Protein 4Y9I (pdb70)

Organism: Mycolicibacterium smegmatis (strain ATCC 700084 / mc(2)155) (NCBI:txid246196)

Solvent-accessible surface area: 6772 Å² total; per-residue (Å²): 90,152,56,131,18,103,175,79,68,0,6,0,23,1,30,10,68,211,83,42,119,100,86,101,14,85,25,44,48,3,56,55,148,34,82,0,1,0,2,4,20,87,61,8,64,94,130,66,10,101,22,15,127,42,1,93,70,30,52,60,0,24,1,35,14,25,149,96,90,18,75,94,85,70,6,112,66,9,141,56,143,97,15,115,56,10,38,128,25,0,42,137,47,68,86,48,9,36,110,44,29,102,126,41,155,181,108,12,18,0,2,8,2,66

Radius of gyration: 13.38 Å; Cα contacts (8 Å, |Δi|>4): 218; chains: 1; bounding box: 30×36×26 Å

CATH classification: 2.30.110.10

InterPro domains:
  IPR004378 F420H(2)-dependent quinone reductase [PF04075] (11-139)
  IPR004378 F420H(2)-dependent quinone reductase [TIGR00026] (33-139)
  IPR012349 FMN-binding split barrel [G3DSA:2.30.110.10] (1-140)

Foldseek 3Di:
DDDAAEPQKKWKWFAALVPRDIDIDIDGFQDDPHKTKDFQFDPLPRDGDPCPVRCVSPQQMWMDYGNDIRGRWGKDWDDDPVQVVSVVSVCVRPVCVVVSCVSDPDDGIMIMTD

Structure (mmCIF, N/CA/C/O backbone):
data_4Y9I
#
_entry.id   4Y9I
#
_cell.length_a   37.490
_cell.length_b   36.850
_cell.length_c   77.591
_cell.angle_alpha   90.00
_cell.angle_beta   96.59
_cell.angle_gamma   90.00
#
_symmetry.space_group_name_H-M   'I 1 2 1'
#
loop_
_entity.id
_entity.type
_entity.pdbx_description
1 polymer 'Mycobacterium tuberculosis paralogous family 11'
2 non-polymer 'PHOSPHATE ION'
3 water water
#
loop_
_atom_site.group_PDB
_atom_site.id
_atom_site.type_symbol
_atom_site.label_atom_id
_atom_site.label_alt_id
_atom_site.label_comp_id
_atom_site.label_asym_id
_atom_site.label_entity_id
_atom_site.label_seq_id
_atom_site.pdbx_PDB_ins_code
_atom_site.Cartn_x
_atom_site.Cartn_y
_atom_site.Cartn_z
_atom_site.occupancy
_atom_site.B_iso_or_equiv
_atom_site.auth_seq_id
_atom_site.auth_comp_id
_atom_site.auth_asym_id
_atom_site.auth_atom_id
_atom_site.pdbx_PDB_model_num
ATOM 1 N N . GLY A 1 1 ? 12.148 -15.992 77.467 1.00 48.23 27 GLY A N 1
ATOM 2 C CA . GLY A 1 1 ? 13.419 -16.462 76.941 1.00 45.23 27 GLY A CA 1
ATOM 3 C C . GLY A 1 1 ? 14.323 -15.247 76.855 1.00 26.88 27 GLY A C 1
ATOM 4 O O . GLY A 1 1 ? 14.267 -14.503 77.795 1.00 42.48 27 GLY A O 1
ATOM 5 N N . VAL A 1 2 ? 15.186 -15.096 75.851 1.00 23.88 28 VAL A N 1
ATOM 6 C CA . VAL A 1 2 ? 16.093 -13.953 75.910 1.00 21.25 28 VAL A CA 1
ATOM 7 C C . VAL A 1 2 ? 15.574 -12.616 75.450 1.00 15.55 28 VAL A C 1
ATOM 8 O O . VAL A 1 2 ? 15.026 -12.466 74.447 1.00 12.13 28 VAL A O 1
ATOM 12 N N . HIS A 1 3 ? 15.673 -11.707 76.365 1.00 12.39 29 HIS A N 1
ATOM 13 C CA . HIS A 1 3 ? 15.266 -10.362 76.172 1.00 12.09 29 HIS A CA 1
ATOM 14 C C . HIS A 1 3 ? 16.475 -9.549 75.943 1.00 13.04 29 HIS A C 1
ATOM 15 O O . HIS A 1 3 ? 17.450 -9.738 76.559 1.00 14.56 29 HIS A O 1
ATOM 22 N N . VAL A 1 4 ? 16.327 -8.606 75.027 1.00 9.09 30 VAL A N 1
ATOM 23 C CA . VAL A 1 4 ? 17.274 -7.608 74.715 1.00 10.83 30 VAL A CA 1
ATOM 24 C C . VAL A 1 4 ? 16.791 -6.221 75.182 1.00 11.93 30 VAL A C 1
ATOM 25 O O . VAL A 1 4 ? 15.875 -5.691 74.658 1.00 11.70 30 VAL A O 1
ATOM 29 N N . LEU A 1 5 ? 17.451 -5.722 76.222 1.00 10.61 31 LEU A N 1
ATOM 30 C CA . LEU A 1 5 ? 17.053 -4.470 76.875 1.00 8.24 31 LEU A CA 1
ATOM 31 C C . LEU A 1 5 ? 18.130 -3.411 76.738 1.00 9.58 31 LEU A C 1
ATOM 32 O O . LEU A 1 5 ? 19.300 -3.652 76.942 1.00 11.73 31 LEU A O 1
ATOM 37 N N . ASP A 1 6 ? 17.713 -2.182 76.393 1.00 7.92 32 ASP A N 1
ATOM 38 C CA . ASP A 1 6 ? 18.522 -1.017 76.397 1.00 8.36 32 ASP A CA 1
ATOM 39 C C . ASP A 1 6 ? 17.685 0.097 77.000 1.00 5.88 32 ASP A C 1
ATOM 40 O O . ASP A 1 6 ? 16.452 0.081 76.899 1.00 7.29 32 ASP A O 1
ATOM 45 N N . ARG A 1 7 ? 18.419 1.072 77.581 1.00 9.01 33 ARG A N 1
ATOM 46 C CA . ARG A 1 7 ? 17.768 2.348 78.006 1.00 8.45 33 ARG A CA 1
ATOM 47 C C . ARG A 1 7 ? 17.012 2.814 76.795 1.00 8.79 33 ARG A C 1
ATOM 48 O O . ARG A 1 7 ? 17.542 2.725 75.698 1.00 12.44 33 ARG A O 1
ATOM 56 N N . PRO A 1 8 ? 15.791 3.324 76.963 1.00 7.30 34 PRO A N 1
ATOM 57 C CA . PRO A 1 8 ? 15.170 3.783 78.201 1.00 7.80 34 PRO A CA 1
ATOM 58 C C . PRO A 1 8 ? 14.276 2.787 78.934 1.00 7.64 34 PRO A C 1
ATOM 59 O O . PRO A 1 8 ? 13.453 3.215 79.718 1.00 7.04 34 PRO A O 1
ATOM 63 N N . ILE A 1 9 ? 14.405 1.491 78.617 1.00 5.37 35 ILE A N 1
ATOM 64 C CA . ILE A 1 9 ? 13.418 0.520 79.137 1.00 4.72 35 ILE A CA 1
ATOM 65 C C . ILE A 1 9 ? 14.134 -0.493 79.976 1.00 6.21 35 ILE A C 1
ATOM 66 O O . ILE A 1 9 ? 15.271 -0.873 79.675 1.00 7.81 35 ILE A O 1
ATOM 71 N N . VAL A 1 10 ? 13.461 -1.019 80.986 1.00 4.84 36 VAL A N 1
ATOM 72 C CA . VAL A 1 10 ? 13.920 -2.180 81.692 1.00 7.64 36 VAL A CA 1
ATOM 73 C C . VAL A 1 10 ? 12.814 -3.264 81.748 1.00 7.33 36 VAL A C 1
ATOM 74 O O . VAL A 1 10 ? 11.648 -2.990 81.424 1.00 9.48 36 VAL A O 1
ATOM 78 N N . LEU A 1 11 ? 13.231 -4.488 82.066 1.00 5.75 37 LEU A N 1
ATOM 79 C CA . LEU A 1 11 ? 12.284 -5.610 82.147 1.00 4.79 37 LEU A CA 1
ATOM 80 C C . LEU A 1 11 ? 12.097 -6.127 83.557 1.00 5.56 37 LEU A C 1
ATOM 81 O O . LEU A 1 11 ? 13.084 -6.422 84.257 1.00 7.92 37 LEU A O 1
ATOM 86 N N . PHE A 1 12 ? 10.837 -6.211 83.960 1.00 3.09 38 PHE A N 1
ATOM 87 C CA . PHE A 1 12 ? 10.476 -6.799 85.261 1.00 5.64 38 PHE A CA 1
ATOM 88 C C . PHE A 1 12 ? 9.831 -8.107 85.026 1.00 6.03 38 PHE A C 1
ATOM 89 O O . PHE A 1 12 ? 8.862 -8.194 84.253 1.00 6.01 38 PHE A O 1
ATOM 97 N N . THR A 1 13 ? 10.335 -9.161 85.664 1.00 5.67 39 THR A N 1
ATOM 98 C CA . THR A 1 13 ? 9.759 -10.496 85.527 1.00 6.18 39 THR A CA 1
ATOM 99 C C . THR A 1 13 ? 9.002 -10.843 86.782 1.00 6.42 39 THR A C 1
ATOM 100 O O . THR A 1 13 ? 9.584 -10.761 87.829 1.00 8.26 39 THR A O 1
ATOM 104 N N . THR A 1 14 ? 7.742 -11.161 86.604 1.00 6.37 40 THR A N 1
ATOM 105 C CA . THR A 1 14 ? 6.818 -11.491 87.655 1.00 6.97 40 THR A CA 1
ATOM 106 C C . THR A 1 14 ? 6.525 -12.977 87.636 1.00 5.97 40 THR A C 1
ATOM 107 O O . THR A 1 14 ? 6.741 -13.672 86.617 1.00 7.56 40 THR A O 1
ATOM 111 N N . THR A 1 15 ? 6.063 -13.527 88.755 1.00 6.79 41 THR A N 1
ATOM 112 C CA . THR A 1 15 ? 5.738 -14.943 88.887 1.00 7.49 41 THR A CA 1
ATOM 113 C C . THR A 1 15 ? 4.368 -15.102 89.463 1.00 9.44 41 THR A C 1
ATOM 114 O O . THR A 1 15 ? 4.065 -14.549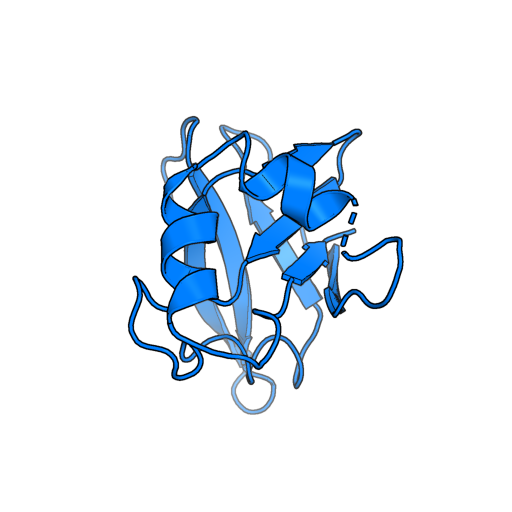 90.498 1.00 6.60 41 THR A O 1
ATOM 118 N N . GLY A 1 16 ? 3.543 -15.904 88.796 1.00 9.09 42 GLY A N 1
ATOM 119 C CA . GLY A 1 16 ? 2.169 -16.079 89.261 1.00 10.07 42 GLY A CA 1
ATOM 120 C C . GLY A 1 16 ? 2.115 -16.743 90.632 1.00 11.63 42 GLY A C 1
ATOM 121 O O . GLY A 1 16 ? 2.778 -17.711 90.906 1.00 11.94 42 GLY A O 1
ATOM 122 N N . ALA A 1 17 ? 1.334 -16.112 91.506 1.00 10.85 43 ALA A N 1
ATOM 123 C CA . ALA A 1 17 ? 1.226 -16.567 92.881 1.00 11.53 43 ALA A CA 1
ATOM 124 C C . ALA A 1 17 ? 0.536 -17.934 92.972 1.00 15.21 43 ALA A C 1
ATOM 125 O O . ALA A 1 17 ? 0.753 -18.665 93.935 1.00 17.06 43 ALA A O 1
ATOM 127 N N . LYS A 1 18 ? -0.319 -18.226 92.008 1.00 10.34 44 LYS A N 1
ATOM 128 C CA . LYS A 1 18 ? -1.081 -19.505 92.012 1.00 12.14 44 LYS A CA 1
ATOM 129 C C . LYS A 1 18 ? -0.441 -20.562 91.107 1.00 15.38 44 LYS A C 1
ATOM 130 O O . LYS A 1 18 ? -0.380 -21.770 91.453 1.00 18.22 44 LYS A O 1
ATOM 136 N N . SER A 1 19 ? 0.011 -20.129 89.943 1.00 11.07 45 SER A N 1
ATOM 137 C CA . SER A 1 19 ? 0.505 -21.025 88.892 1.00 10.98 45 SER A CA 1
ATOM 138 C C . SER A 1 19 ? 1.990 -21.178 88.789 1.00 9.15 45 SER A C 1
ATOM 139 O O . SER A 1 19 ? 2.452 -22.119 88.179 1.00 10.02 45 SER A O 1
ATOM 142 N N . GLY A 1 20 ? 2.733 -20.171 89.229 1.00 9.87 46 GLY A N 1
ATOM 143 C CA . GLY A 1 20 ? 4.150 -20.070 88.997 1.00 10.63 46 GLY A CA 1
ATOM 144 C C . GLY A 1 20 ? 4.537 -19.542 87.599 1.00 8.79 46 GLY A C 1
ATOM 145 O O . GLY A 1 20 ? 5.702 -19.553 87.245 1.00 10.63 46 GLY A O 1
ATOM 146 N N . LYS A 1 21 ? 3.571 -19.125 86.799 0.85 6.12 47 LYS A N 1
ATOM 147 C CA . LYS A 1 21 ? 3.876 -18.702 85.462 1.00 8.39 47 LYS A CA 1
ATOM 148 C C . LYS A 1 21 ? 4.672 -17.398 85.482 1.00 10.42 47 LYS A C 1
ATOM 149 O O . LYS A 1 21 ? 4.291 -16.421 86.142 1.00 9.74 47 LYS A O 1
ATOM 155 N N . LYS A 1 22 ? 5.700 -17.356 84.686 1.00 9.16 48 LYS A N 1
ATOM 156 C CA . LYS A 1 22 ? 6.468 -16.116 84.502 1.00 6.59 48 LYS A CA 1
ATOM 157 C C . LYS A 1 22 ? 5.755 -15.187 83.520 1.00 11.40 48 LYS A C 1
ATOM 158 O O . LYS A 1 22 ? 5.259 -15.644 82.481 1.00 11.34 48 LYS A O 1
ATOM 164 N N . ARG A 1 23 ? 5.672 -13.907 83.876 0.92 7.52 49 ARG A N 1
ATOM 165 C CA . ARG A 1 23 ? 5.205 -12.906 82.934 0.92 6.59 49 ARG A CA 1
ATOM 166 C C . ARG A 1 23 ? 6.251 -11.831 82.854 0.92 11.39 49 ARG A C 1
ATOM 167 O O . ARG A 1 23 ? 6.975 -11.563 83.836 0.92 9.33 49 ARG A O 1
ATOM 175 N N . TYR A 1 24 ? 6.376 -11.215 81.692 1.00 7.12 50 TYR A N 1
ATOM 176 C CA . TYR A 1 24 ? 7.483 -10.312 81.391 1.00 7.02 50 TYR A CA 1
ATOM 177 C C . TYR A 1 24 ? 6.888 -8.927 81.119 1.00 8.31 50 TYR A C 1
ATOM 178 O O . TYR A 1 24 ? 6.069 -8.793 80.212 1.00 8.69 50 TYR A O 1
ATOM 187 N N . VAL A 1 25 ? 7.291 -7.942 81.920 1.00 7.49 51 VAL A N 1
ATOM 188 C CA . VAL A 1 25 ? 6.643 -6.626 81.959 1.00 6.19 51 VAL A CA 1
ATOM 189 C C . VAL A 1 25 ? 7.748 -5.567 81.665 1.00 7.93 51 VAL A C 1
ATOM 190 O O . VAL A 1 25 ? 8.485 -5.160 82.560 1.00 5.77 51 VAL A O 1
ATOM 194 N N . PRO A 1 26 ? 7.870 -5.144 80.429 1.00 6.21 52 PRO A N 1
ATOM 195 C CA . PRO A 1 26 ? 8.799 -4.018 80.113 1.00 6.99 52 PRO A CA 1
ATOM 196 C C . PRO A 1 26 ? 8.153 -2.724 80.561 1.00 5.16 52 PRO A C 1
ATOM 197 O O . PRO A 1 26 ? 6.980 -2.420 80.248 1.00 7.31 52 PRO A O 1
ATOM 201 N N . LEU A 1 27 ? 8.961 -1.901 81.243 1.00 4.09 53 LEU A N 1
ATOM 202 C CA . LEU A 1 27 ? 8.507 -0.619 81.706 1.00 4.99 53 LEU A CA 1
ATOM 203 C C . LEU A 1 27 ? 9.624 0.459 81.473 1.00 6.28 53 LEU A C 1
ATOM 204 O O . LEU A 1 27 ? 10.813 0.100 81.479 1.00 6.75 53 LEU A O 1
ATOM 209 N N . MET A 1 28 ? 9.217 1.748 81.491 1.00 4.28 54 MET A N 1
ATOM 210 C CA . MET A 1 28 ? 10.241 2.783 81.467 1.00 4.74 54 MET A CA 1
ATOM 211 C C . MET A 1 28 ? 11.245 2.599 82.646 1.00 5.49 54 MET A C 1
ATOM 212 O O . MET A 1 28 ? 10.825 2.334 83.810 1.00 6.44 54 MET A O 1
ATOM 217 N N . ARG A 1 29 ? 12.503 2.779 82.327 1.00 5.15 55 ARG A N 1
ATOM 218 C CA . ARG A 1 29 ? 13.586 2.760 83.325 1.00 4.38 55 ARG A CA 1
ATOM 219 C C . ARG A 1 29 ? 13.513 4.013 84.219 1.00 5.42 55 ARG A C 1
ATOM 220 O O . ARG A 1 29 ? 13.634 5.167 83.739 1.00 7.90 55 ARG A O 1
ATOM 228 N N . VAL A 1 30 ? 13.322 3.742 85.498 1.00 6.67 56 VAL A N 1
ATOM 229 C CA . VAL A 1 30 ? 13.325 4.772 86.558 1.00 6.45 56 VAL A CA 1
ATOM 230 C C . VAL A 1 30 ? 14.219 4.184 87.645 1.00 8.29 56 VAL A C 1
ATOM 231 O O . VAL A 1 30 ? 13.849 3.228 88.326 1.00 6.52 56 VAL A O 1
ATOM 235 N N . GLU A 1 31 ? 15.447 4.695 87.762 1.00 8.68 57 GLU A N 1
ATOM 236 C CA . GLU A 1 31 ? 16.507 4.050 88.544 1.00 6.89 57 GLU A CA 1
ATOM 237 C C . GLU A 1 31 ? 17.170 5.043 89.432 1.00 9.76 57 GLU A C 1
ATOM 238 O O . GLU A 1 31 ? 17.346 6.185 89.051 1.00 9.12 57 GLU A O 1
ATOM 244 N N . GLU A 1 32 ? 17.586 4.595 90.626 1.00 7.15 58 GLU A N 1
ATOM 245 C CA . GLU A 1 32 ? 18.397 5.390 91.533 1.00 8.29 58 GLU A CA 1
ATOM 246 C C . GLU A 1 32 ? 19.140 4.502 92.485 1.00 6.34 58 GLU A C 1
ATOM 247 O O . GLU A 1 32 ? 18.558 3.711 93.213 1.00 6.87 58 GLU A O 1
ATOM 253 N N . ASN A 1 33 ? 20.450 4.632 92.446 1.00 7.78 59 ASN A N 1
ATOM 254 C CA . ASN A 1 33 ? 21.327 3.904 93.409 1.00 5.25 59 ASN A CA 1
ATOM 255 C C . ASN A 1 33 ? 20.998 2.408 93.511 1.00 7.66 59 ASN A C 1
ATOM 256 O O . ASN A 1 33 ? 21.088 1.761 94.599 1.00 9.81 59 ASN A O 1
ATOM 261 N N . GLY A 1 34 ? 20.734 1.821 92.327 1.00 9.15 60 GLY A N 1
ATOM 262 C CA . GLY A 1 34 ? 20.519 0.400 92.187 1.00 10.55 60 GLY A CA 1
ATOM 263 C C . GLY A 1 34 ? 19.138 -0.125 92.456 1.00 13.33 60 GLY A C 1
ATOM 264 O O . GLY A 1 34 ? 18.944 -1.360 92.423 1.00 13.03 60 GLY A O 1
ATOM 265 N N . LYS A 1 35 ? 18.215 0.782 92.789 1.00 6.99 61 LYS A N 1
ATOM 266 C CA . LYS A 1 35 ? 16.794 0.467 92.928 1.00 6.12 61 LYS A CA 1
ATOM 267 C C . LYS A 1 35 ? 16.027 0.993 91.749 1.00 4.99 61 LYS A C 1
ATOM 268 O O . LYS A 1 35 ? 16.417 1.982 91.089 1.00 6.81 61 LYS A O 1
A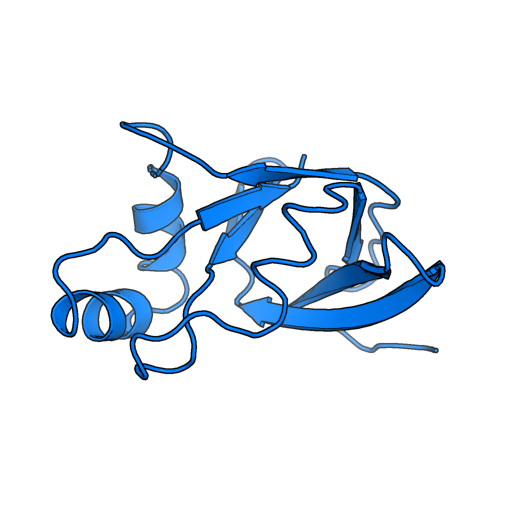TOM 274 N N . TYR A 1 36 ? 14.916 0.336 91.465 1.00 5.98 62 TYR A N 1
ATOM 275 C CA . TYR A 1 36 ? 14.096 0.621 90.289 1.00 6.60 62 TYR A CA 1
ATOM 276 C C . TYR A 1 36 ? 12.673 0.890 90.682 1.00 7.70 62 TYR A C 1
ATOM 277 O O . TYR A 1 36 ? 12.168 0.306 91.704 1.00 8.01 62 TYR A O 1
ATOM 286 N N . ALA A 1 37 ? 11.954 1.703 89.902 1.00 6.57 63 ALA A N 1
ATOM 287 C CA . ALA A 1 37 ? 10.522 1.849 90.090 1.00 5.64 63 ALA A CA 1
ATOM 288 C C . ALA A 1 37 ? 9.673 1.230 88.971 1.00 6.35 63 ALA A C 1
ATOM 289 O O . ALA A 1 37 ? 10.034 1.324 87.782 1.00 7.65 63 ALA A O 1
ATOM 291 N N . MET A 1 38 ? 8.550 0.615 89.342 1.00 6.89 64 MET A N 1
ATOM 292 C CA . MET A 1 38 ? 7.524 0.136 88.388 1.00 5.35 64 MET A CA 1
ATOM 293 C C . MET A 1 38 ? 6.362 1.121 88.537 1.00 6.58 64 MET A C 1
ATOM 294 O O . MET A 1 38 ? 5.650 1.138 89.594 1.00 6.34 64 MET A O 1
ATOM 299 N N . VAL A 1 39 ? 6.113 1.921 87.543 1.00 5.24 65 VAL A N 1
ATOM 300 C CA . VAL A 1 39 ? 4.964 2.874 87.565 1.00 5.79 65 VAL A CA 1
ATOM 301 C C . VAL A 1 39 ? 3.759 2.141 86.999 1.00 6.86 65 VAL A C 1
ATOM 302 O O . VAL A 1 39 ? 3.741 1.718 85.855 1.00 8.97 65 VAL A O 1
ATOM 306 N N . ALA A 1 40 ? 2.748 1.918 87.873 1.00 7.01 66 ALA A N 1
ATOM 307 C CA . ALA A 1 40 ? 1.552 1.144 87.520 1.00 7.19 66 ALA A CA 1
ATOM 308 C C . ALA A 1 40 ? 0.474 1.986 86.805 1.00 9.58 66 ALA A C 1
ATOM 309 O O . ALA A 1 40 ? -0.637 2.099 87.274 1.00 9.99 66 ALA A O 1
ATOM 311 N N . SER A 1 41 ? 0.886 2.623 85.702 1.00 10.60 67 SER A N 1
ATOM 312 C CA . SER A 1 41 ? -0.040 3.274 84.817 1.00 10.23 67 SER A CA 1
ATOM 313 C C . SER A 1 41 ? -0.427 2.293 83.792 1.00 11.83 67 SER A C 1
ATOM 314 O O . SER A 1 41 ? 0.038 1.167 83.800 1.00 12.92 67 SER A O 1
ATOM 317 N N . LYS A 1 42 ? -1.312 2.708 82.918 1.00 11.31 68 LYS A N 1
ATOM 318 C CA . LYS A 1 42 ? -1.793 1.893 81.848 1.00 10.46 68 LYS A CA 1
ATOM 319 C C . LYS A 1 42 ? -2.014 2.808 80.638 1.00 13.02 68 LYS A C 1
ATOM 320 O O . LYS A 1 42 ? -3.127 2.864 80.058 1.00 18.80 68 LYS A O 1
ATOM 326 N N . GLY A 1 43 ? -0.999 3.559 80.291 1.00 13.68 69 GLY A N 1
ATOM 327 C CA . GLY A 1 43 ? -0.978 4.317 79.043 1.00 19.39 69 GLY A CA 1
ATOM 328 C C . GLY A 1 43 ? -1.938 5.442 78.985 1.00 17.54 69 GLY A C 1
ATOM 329 O O . GLY A 1 43 ? -2.261 5.916 77.873 1.00 17.22 69 GLY A O 1
ATOM 330 N N . GLY A 1 44 ? -2.360 5.933 80.143 1.00 16.92 70 GLY A N 1
ATOM 331 C CA . GLY A 1 44 ? -3.287 7.064 80.233 1.00 18.20 70 GLY A CA 1
ATOM 332 C C . GLY A 1 44 ? -4.746 6.615 80.474 1.00 28.19 70 GLY A C 1
ATOM 333 O O . GLY A 1 44 ? -5.603 7.441 80.803 1.00 28.80 70 GLY A O 1
ATOM 334 N N . ASP A 1 45 ? -5.002 5.315 80.349 1.00 17.79 71 ASP A N 1
ATOM 335 C CA . ASP A 1 45 ? -6.302 4.699 80.764 1.00 19.43 71 ASP A CA 1
ATOM 336 C C . ASP A 1 45 ? -6.200 4.562 82.295 1.00 18.92 71 ASP A C 1
ATOM 337 O O . ASP A 1 45 ? -5.216 4.053 82.791 1.00 17.68 71 ASP A O 1
ATOM 342 N N . PRO A 1 46 ? -7.162 5.113 83.067 1.00 19.50 72 PRO A N 1
ATOM 343 C CA . PRO A 1 46 ? -6.928 5.156 84.531 1.00 16.12 72 PRO A CA 1
ATOM 344 C C . PRO A 1 46 ? -7.069 3.849 85.298 1.00 22.30 72 PRO A C 1
ATOM 345 O O . PRO A 1 46 ? -6.747 3.809 86.491 1.00 30.90 72 PRO A O 1
ATOM 349 N N . LYS A 1 47 ? -7.427 2.778 84.623 1.00 19.16 73 LYS A N 1
ATOM 350 C CA . LYS A 1 47 ? -7.540 1.534 85.284 1.00 19.10 73 LYS A CA 1
ATOM 351 C C . LYS A 1 47 ? -6.140 0.894 85.436 1.00 20.27 73 LYS A C 1
ATOM 352 O O . LYS A 1 47 ? -5.209 1.174 84.655 1.00 19.90 73 LYS A O 1
ATOM 358 N N . HIS A 1 48 ? -6.029 -0.017 86.389 1.00 16.51 74 HIS A N 1
ATOM 359 C CA . HIS A 1 48 ? -4.753 -0.715 86.643 1.00 13.89 74 HIS A CA 1
ATOM 360 C C . HIS A 1 48 ? -4.276 -1.573 85.488 1.00 14.64 74 HIS A C 1
ATOM 361 O O . HIS A 1 48 ? -5.035 -2.293 84.821 1.00 17.13 74 HIS A O 1
ATOM 368 N N . PRO A 1 49 ? -2.957 -1.565 85.223 1.00 13.07 75 PRO A N 1
ATOM 369 C CA . PRO A 1 49 ? -2.374 -2.558 84.372 1.00 9.81 75 PRO A CA 1
ATOM 370 C C . PRO A 1 49 ? -2.519 -3.944 84.998 1.00 11.30 75 PRO A C 1
ATOM 371 O O . PRO A 1 49 ? -2.660 -4.074 86.202 1.00 12.69 75 PRO A O 1
ATOM 375 N N . SER A 1 50 ? -2.470 -4.965 84.167 1.00 14.20 76 SER A N 1
ATOM 376 C CA . SER A 1 50 ? -2.878 -6.293 84.652 1.00 13.91 76 SER A CA 1
ATOM 377 C C . SER A 1 50 ? -1.823 -6.849 85.645 1.00 17.91 76 SER A C 1
ATOM 378 O O . SER A 1 50 ? -2.110 -7.591 86.580 1.00 21.21 76 SER A O 1
ATOM 381 N N . TRP A 1 51 ? -0.605 -6.383 85.553 1.00 11.59 77 TRP A N 1
ATOM 382 C CA . TRP A 1 51 ? 0.420 -6.806 86.462 1.00 10.55 77 TRP A CA 1
ATOM 383 C C . TRP A 1 51 ? 0.339 -6.224 87.874 1.00 11.58 77 TRP A C 1
ATOM 384 O O . TRP A 1 51 ? 1.041 -6.699 88.756 1.00 12.92 77 TRP A O 1
ATOM 395 N N . TYR A 1 52 ? -0.448 -5.189 88.081 1.00 11.34 78 TYR A N 1
ATOM 396 C CA . TYR A 1 52 ? -0.507 -4.527 89.377 1.00 9.12 78 TYR A CA 1
ATOM 397 C C . TYR A 1 52 ? -0.914 -5.538 90.466 1.00 9.57 78 TYR A C 1
ATOM 398 O O . TYR A 1 52 ? -0.244 -5.637 91.489 1.00 9.85 78 TYR A O 1
ATOM 407 N N . PHE A 1 53 ? -2.013 -6.243 90.247 1.00 12.04 79 PHE A N 1
ATOM 408 C CA . PHE A 1 53 ? -2.434 -7.220 91.246 1.00 10.40 79 PHE A CA 1
ATOM 409 C C . PHE A 1 53 ? -1.449 -8.393 91.395 1.00 10.62 79 PHE A C 1
ATOM 410 O O . PHE A 1 53 ? -1.257 -8.872 92.514 1.00 11.88 79 PHE A O 1
ATOM 418 N N A ASN A 1 54 ? -0.750 -8.720 90.335 0.56 12.48 80 ASN A N 1
ATOM 419 N N B ASN A 1 54 ? -0.760 -8.844 90.344 0.44 12.79 80 ASN A N 1
ATOM 420 C CA A ASN A 1 54 ? 0.221 -9.778 90.406 0.56 13.47 80 ASN A CA 1
ATOM 421 C CA B ASN A 1 54 ? 0.194 -10.006 90.494 0.44 13.63 80 ASN A CA 1
ATOM 422 C C A ASN A 1 54 ? 1.440 -9.464 91.317 0.56 12.47 80 ASN A C 1
ATOM 423 C C B ASN A 1 54 ? 1.395 -9.607 91.351 0.44 12.61 80 ASN A C 1
ATOM 424 O O A ASN A 1 54 ? 1.852 -10.313 92.063 0.56 10.73 80 ASN A O 1
ATOM 425 O O B ASN A 1 54 ? 1.909 -10.389 92.160 0.44 10.62 80 ASN A O 1
ATOM 434 N N A VAL A 1 55 ? 1.978 -8.260 91.228 0.56 8.19 81 VAL A N 1
ATOM 435 N N B VAL A 1 55 ? 1.821 -8.367 91.188 0.44 8.40 81 VAL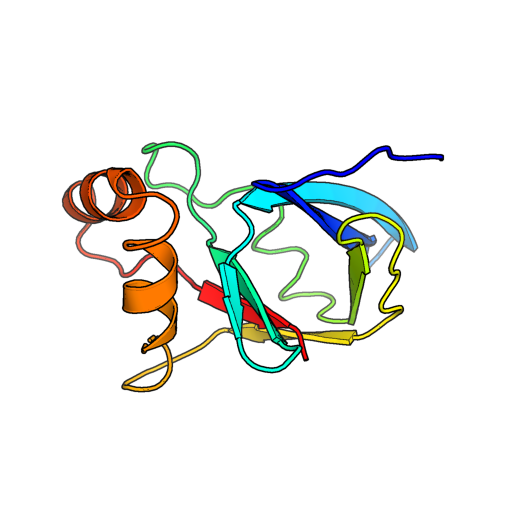 A N 1
ATOM 436 C CA A VAL A 1 55 ? 3.116 -7.924 92.062 0.56 7.22 81 VAL A CA 1
ATOM 437 C CA B VAL A 1 55 ? 2.963 -7.879 91.908 0.44 7.32 81 VAL A CA 1
ATOM 438 C C A VAL A 1 55 ? 2.671 -7.723 93.507 0.56 7.87 81 VAL A C 1
ATOM 439 C C B VAL A 1 55 ? 2.643 -7.726 93.416 0.44 7.97 81 VAL A C 1
ATOM 440 O O A VAL A 1 55 ? 3.501 -7.796 94.394 0.56 10.05 81 VAL A O 1
ATOM 441 O O B VAL A 1 55 ? 3.515 -7.857 94.253 0.44 9.97 81 VAL A O 1
ATOM 448 N N . LYS A 1 56 ? 1.395 -7.453 93.746 1.00 8.23 82 LYS A N 1
ATOM 449 C CA . LYS A 1 56 ? 0.962 -7.397 95.131 1.00 8.28 82 LYS A CA 1
ATOM 450 C C . LYS A 1 56 ? 0.742 -8.813 95.700 1.00 7.21 82 LYS A C 1
ATOM 451 O O . LYS A 1 56 ? 1.173 -9.118 96.813 1.00 8.91 82 LYS A O 1
ATOM 457 N N . ALA A 1 57 ? 0.210 -9.700 94.867 1.00 5.53 83 ALA A N 1
ATOM 458 C CA . ALA A 1 57 ? 0.039 -11.123 95.307 1.00 9.32 83 ALA A CA 1
ATOM 459 C C . ALA A 1 57 ? 1.348 -11.828 95.492 1.00 9.84 83 ALA A C 1
ATOM 460 O O . ALA A 1 57 ? 1.506 -12.668 96.391 1.00 10.21 83 ALA A O 1
ATOM 462 N N . ASN A 1 58 ? 2.327 -11.491 94.637 1.00 6.92 84 ASN A N 1
ATOM 463 C CA . ASN A 1 58 ? 3.658 -12.049 94.742 1.00 5.81 84 ASN A CA 1
ATOM 464 C C . ASN A 1 58 ? 4.733 -10.994 94.508 1.00 8.21 84 ASN A C 1
ATOM 465 O O . ASN A 1 58 ? 5.066 -10.669 93.372 1.00 8.82 84 ASN A O 1
ATOM 470 N N . PRO A 1 59 ? 5.227 -10.363 95.577 1.00 7.04 85 PRO A N 1
ATOM 471 C CA . PRO A 1 59 ? 6.179 -9.270 95.377 1.00 7.55 85 PRO A CA 1
ATOM 472 C C . PRO A 1 59 ? 7.577 -9.643 94.839 1.00 6.14 85 PRO A C 1
ATOM 473 O O . PRO A 1 59 ? 8.398 -8.739 94.622 1.00 6.95 85 PRO A O 1
ATOM 477 N N . THR A 1 60 ? 7.890 -10.925 94.647 1.00 5.97 86 THR A N 1
ATOM 478 C CA . THR A 1 60 ? 9.225 -11.332 94.221 1.00 6.98 86 THR A CA 1
ATOM 479 C C . THR A 1 60 ? 9.291 -11.070 92.690 1.00 6.38 86 THR A C 1
ATOM 480 O O . THR A 1 60 ? 8.582 -11.690 91.920 1.00 7.50 86 THR A O 1
ATOM 484 N N . VAL A 1 61 ? 10.162 -10.161 92.293 1.00 5.37 87 VAL A N 1
ATOM 485 C CA . VAL A 1 61 ? 10.264 -9.591 90.924 1.00 6.11 87 VAL A CA 1
ATOM 486 C C . VAL A 1 61 ? 11.709 -9.450 90.559 1.00 5.58 87 VAL A C 1
ATOM 487 O O . VAL A 1 61 ? 12.526 -8.945 91.351 1.00 7.60 87 VAL A O 1
ATOM 491 N N . SER A 1 62 ? 12.078 -9.950 89.379 1.00 6.18 88 SER A N 1
ATOM 492 C CA . SER A 1 62 ? 13.427 -9.802 88.852 1.00 6.49 88 SER A CA 1
ATOM 493 C C . SER A 1 62 ? 13.496 -8.580 87.895 1.00 5.97 88 SER A C 1
ATOM 494 O O . SER A 1 62 ? 12.506 -8.197 87.285 1.00 7.96 88 SER A O 1
ATOM 497 N N . VAL A 1 63 ? 14.679 -7.993 87.857 1.00 7.35 89 VAL A N 1
ATOM 498 C CA . VAL A 1 63 ? 14.931 -6.863 86.964 1.00 7.67 89 VAL A CA 1
ATOM 499 C C . VAL A 1 63 ? 16.049 -7.187 85.974 1.00 9.49 89 VAL A C 1
ATOM 500 O O . VAL A 1 63 ? 17.069 -7.764 86.338 1.00 11.01 89 VAL A O 1
ATOM 504 N N . GLN A 1 64 ? 15.853 -6.743 84.736 1.00 8.69 90 GLN A N 1
ATOM 505 C CA . GLN A 1 64 ? 16.912 -6.793 83.709 1.00 9.64 90 GLN A CA 1
ATOM 506 C C . GLN A 1 64 ? 17.034 -5.375 83.145 1.00 7.35 90 GLN A C 1
ATOM 507 O O . GLN A 1 64 ? 16.083 -4.796 82.628 1.00 7.23 90 GLN A O 1
ATOM 513 N N . ASP A 1 65 ? 18.256 -4.848 83.268 1.00 7.55 91 ASP A N 1
ATOM 514 C CA . ASP A 1 65 ? 18.599 -3.528 82.785 1.00 7.27 91 ASP A CA 1
ATOM 515 C C . ASP A 1 65 ? 19.872 -3.678 81.974 1.00 8.59 91 ASP A C 1
ATOM 516 O O . ASP A 1 65 ? 20.919 -3.963 82.520 1.00 9.84 91 ASP A O 1
ATOM 521 N N . GLY A 1 66 ? 19.777 -3.494 80.668 1.00 10.74 92 GLY A N 1
ATOM 522 C CA . GLY A 1 66 ? 20.908 -3.865 79.816 1.00 9.25 92 GLY A CA 1
ATOM 523 C C . GLY A 1 66 ? 21.311 -5.350 79.927 1.00 9.76 92 GLY A C 1
ATOM 524 O O . GLY A 1 66 ? 20.471 -6.239 79.795 1.00 14.10 92 GLY A O 1
ATOM 525 N N A ASP A 1 67 ? 22.568 -5.566 80.246 0.45 17.94 93 ASP A N 1
ATOM 526 N N B ASP A 1 67 ? 22.566 -5.549 80.252 0.55 17.92 93 ASP A N 1
ATOM 527 C CA A ASP A 1 67 ? 22.996 -6.935 80.385 0.45 22.32 93 ASP A CA 1
ATOM 528 C CA B ASP A 1 67 ? 23.056 -6.895 80.415 0.55 22.40 93 ASP A CA 1
ATOM 529 C C A ASP A 1 67 ? 23.049 -7.405 81.852 0.45 22.63 93 ASP A C 1
ATOM 530 C C B ASP A 1 67 ? 23.012 -7.408 81.850 0.55 22.67 93 ASP A C 1
ATOM 531 O O A ASP A 1 67 ? 23.264 -8.560 82.120 0.45 25.53 93 ASP A O 1
ATOM 532 O O B ASP A 1 67 ? 23.271 -8.557 82.110 0.55 25.57 93 ASP A O 1
ATOM 541 N N . LYS A 1 68 ? 22.620 -6.544 82.740 1.00 16.09 94 LYS A N 1
ATOM 542 C CA . LYS A 1 68 ? 22.556 -6.819 84.158 1.00 17.16 94 LYS A CA 1
ATOM 543 C C . LYS A 1 68 ? 21.203 -7.418 84.556 1.00 15.21 94 LYS A C 1
ATOM 544 O O . LYS A 1 68 ? 20.158 -6.885 84.180 1.00 12.30 94 LYS A O 1
ATOM 550 N N . VAL A 1 69 ? 21.268 -8.490 85.343 1.00 13.96 95 VAL A N 1
ATOM 551 C CA . VAL A 1 69 ? 20.091 -9.156 85.882 1.00 10.74 95 VAL A CA 1
ATOM 552 C C . VAL A 1 69 ? 20.158 -9.115 87.394 1.00 11.77 95 VAL A C 1
ATOM 553 O O . VAL A 1 69 ? 21.193 -9.474 88.011 1.00 16.03 95 VAL A O 1
ATOM 557 N N A LEU A 1 70 ? 19.101 -8.561 88.004 0.50 9.98 96 LEU A N 1
ATOM 558 N N B LEU A 1 70 ? 19.095 -8.588 88.006 0.50 9.99 96 LEU A N 1
ATOM 559 C CA A LEU A 1 70 ? 18.923 -8.550 89.453 0.50 10.95 96 LEU A CA 1
ATOM 560 C CA B LEU A 1 70 ? 18.943 -8.607 89.448 0.50 10.93 96 LEU A CA 1
ATOM 561 C C A LEU A 1 70 ? 17.781 -9.548 89.801 0.50 9.23 96 LEU A C 1
ATOM 562 C C B LEU A 1 70 ? 17.790 -9.559 89.798 0.50 9.23 96 LEU A C 1
ATOM 563 O O A LEU A 1 70 ? 16.601 -9.172 89.748 0.50 9.37 96 LEU A O 1
ATOM 564 O O B LEU A 1 70 ? 16.614 -9.165 89.751 0.50 9.37 96 LEU A O 1
ATOM 573 N N . PRO A 1 71 ? 18.128 -10.815 90.122 1.00 9.67 97 PRO A N 1
ATOM 574 C CA . PRO A 1 71 ? 17.081 -11.792 90.342 1.00 7.75 97 PRO A CA 1
ATOM 575 C C . PRO A 1 71 ? 16.330 -11.644 91.675 1.00 8.90 97 PRO A C 1
ATOM 576 O O . PRO A 1 71 ? 16.951 -11.407 92.729 1.00 7.92 97 PRO A O 1
ATOM 580 N N . ASP A 1 72 ? 15.013 -11.894 91.621 1.00 7.72 98 ASP A N 1
ATOM 581 C CA . ASP A 1 72 ? 14.210 -12.188 92.793 1.00 7.54 98 ASP A CA 1
ATOM 582 C C . ASP A 1 72 ? 14.364 -11.123 93.879 1.00 10.19 98 ASP A C 1
ATOM 583 O O . ASP A 1 72 ? 14.555 -11.413 95.062 1.00 8.56 98 ASP A O 1
ATOM 588 N N .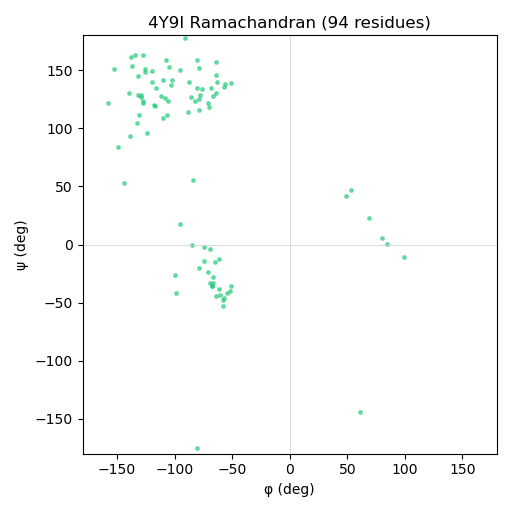 ARG A 1 73 ? 14.271 -9.882 93.446 0.92 4.84 99 ARG A N 1
ATOM 589 C CA . ARG A 1 73 ? 14.154 -8.740 94.324 0.92 5.89 99 ARG A CA 1
ATOM 590 C C . ARG A 1 73 ? 12.707 -8.622 94.770 0.92 7.25 99 ARG A C 1
ATOM 591 O O . ARG A 1 73 ? 11.957 -9.469 94.516 0.92 6.27 99 ARG A O 1
ATOM 599 N N . THR A 1 74 ? 12.396 -7.570 95.503 1.00 7.99 100 THR A N 1
ATOM 600 C CA . THR A 1 74 ? 11.091 -7.435 96.112 1.00 6.71 100 THR A CA 1
ATOM 601 C C . THR A 1 74 ? 10.463 -6.087 95.751 1.00 6.78 100 THR A C 1
ATOM 602 O O . THR A 1 74 ? 11.090 -5.040 95.871 1.00 8.58 100 THR A O 1
ATOM 606 N N . ALA A 1 75 ? 9.263 -6.162 95.166 1.00 5.40 101 ALA A N 1
ATOM 607 C CA . ALA A 1 75 ? 8.458 -5.007 94.807 1.00 5.36 101 ALA A CA 1
ATOM 608 C C . ALA A 1 75 ? 7.621 -4.556 95.998 1.00 6.08 101 ALA A C 1
ATOM 609 O O . ALA A 1 75 ? 6.872 -5.375 96.578 1.00 8.62 101 ALA A O 1
ATOM 611 N N . ARG A 1 76 ? 7.703 -3.280 96.358 1.00 5.53 102 ARG A N 1
ATOM 612 C CA . ARG A 1 76 ? 6.952 -2.712 97.490 1.00 5.45 102 ARG A CA 1
ATOM 613 C C . ARG A 1 76 ? 6.220 -1.454 96.998 1.00 7.12 102 ARG A C 1
ATOM 614 O O . ARG A 1 76 ? 6.847 -0.510 96.489 1.00 7.23 102 ARG A O 1
ATOM 622 N N . GLU A 1 77 ? 4.931 -1.391 97.220 1.00 8.01 103 GLU A N 1
ATOM 623 C CA . GLU A 1 77 ? 4.148 -0.238 96.848 1.00 7.93 103 GLU A CA 1
ATOM 624 C C . GLU A 1 77 ? 4.481 0.935 97.769 1.00 7.42 103 GLU A C 1
ATOM 625 O O . GLU A 1 77 ? 4.403 0.811 99.005 1.00 10.16 103 GLU A O 1
ATOM 631 N N . LEU A 1 78 ? 4.931 2.027 97.163 1.00 8.38 104 LEU A N 1
ATOM 632 C CA . LEU A 1 78 ? 5.381 3.226 97.865 1.00 6.70 104 LEU A CA 1
ATOM 633 C C . LEU A 1 78 ? 4.216 4.072 98.326 1.00 7.65 104 LEU A C 1
ATOM 634 O O . LEU A 1 78 ? 3.119 4.064 97.740 1.00 8.57 104 LEU A O 1
ATOM 639 N N . GLU A 1 79 ? 4.502 4.785 99.411 1.00 9.81 105 GLU A N 1
ATOM 640 C CA . GLU A 1 79 ? 3.555 5.704 100.037 1.00 8.72 105 GLU A CA 1
ATOM 641 C C . GLU A 1 79 ? 4.242 6.989 100.364 1.00 8.31 105 GLU A C 1
ATOM 642 O O . GLU A 1 79 ? 5.478 7.057 100.483 1.00 9.80 105 GLU A O 1
ATOM 648 N N . GLY A 1 80 ? 3.427 8.028 100.601 1.00 12.44 106 GLY A N 1
ATOM 649 C CA . GLY A 1 80 ? 3.928 9.190 101.190 1.00 9.77 106 GLY A CA 1
ATOM 650 C C . GLY A 1 80 ? 4.993 9.931 100.454 1.00 9.80 106 GLY A C 1
ATOM 651 O O . GLY A 1 80 ? 4.958 10.006 99.201 1.00 10.25 106 GLY A O 1
ATOM 652 N N . GLU A 1 81 ? 5.925 10.496 101.233 1.00 11.73 107 GLU A N 1
ATOM 653 C CA . GLU A 1 81 ? 7.052 11.232 100.648 1.00 10.07 107 GLU A CA 1
ATOM 654 C C . GLU A 1 81 ? 7.969 10.327 99.760 1.00 8.79 107 GLU A C 1
ATOM 655 O O . GLU A 1 81 ? 8.578 10.804 98.798 1.00 10.43 107 GLU A O 1
ATOM 661 N N A GLU A 1 82 ? 8.145 9.092 100.138 0.52 10.29 108 GLU A N 1
ATOM 662 N N B GLU A 1 82 ? 8.150 9.091 100.138 0.48 10.29 108 GLU A N 1
ATOM 663 C CA A GLU A 1 82 ? 8.963 8.234 99.306 0.52 8.74 108 GLU A CA 1
ATOM 664 C CA B GLU A 1 82 ? 8.960 8.206 99.319 0.48 8.74 108 GLU A CA 1
ATOM 665 C C A GLU A 1 82 ? 8.335 7.993 97.911 0.52 8.12 108 GLU A C 1
ATOM 666 C C B GLU A 1 82 ? 8.335 7.998 97.914 0.48 8.12 108 GLU A C 1
ATOM 667 O O A GLU A 1 82 ? 9.002 7.984 96.920 0.52 8.50 108 GLU A O 1
ATOM 668 O O B GLU A 1 82 ? 9.004 7.984 96.923 0.48 8.50 108 GLU A O 1
ATOM 679 N N . ARG A 1 83 ? 7.044 7.837 97.882 1.00 7.67 109 ARG A N 1
ATOM 680 C CA . ARG A 1 83 ? 6.369 7.773 96.582 1.00 6.39 109 ARG A CA 1
ATOM 681 C C . ARG A 1 83 ? 6.587 9.037 95.798 1.00 8.79 109 ARG A C 1
ATOM 682 O O . ARG A 1 83 ? 6.829 9.034 94.589 1.00 9.46 109 ARG A O 1
ATOM 690 N N B GLU A 1 84 ? 6.429 10.172 96.495 0.46 7.92 110 GLU A N 1
ATOM 691 N N C GLU A 1 84 ? 6.450 10.160 96.471 0.54 7.92 110 GLU A N 1
ATOM 692 C CA B GLU A 1 84 ? 6.630 11.471 95.859 0.46 7.56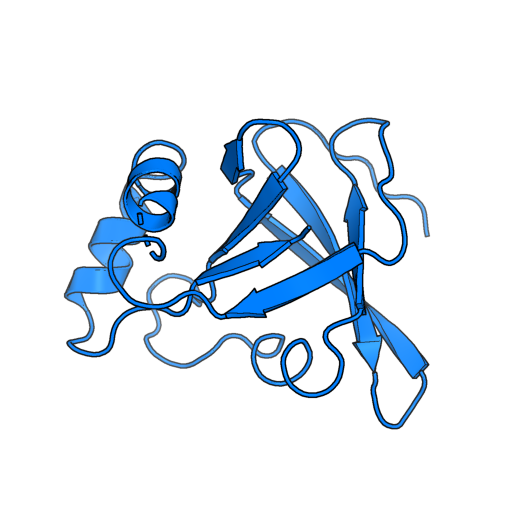 110 GLU A CA 1
ATOM 693 C CA C GLU A 1 84 ? 6.649 11.419 95.800 0.54 7.44 110 GLU A CA 1
ATOM 694 C C B GLU A 1 84 ? 7.977 11.492 95.161 0.46 9.99 110 GLU A C 1
ATOM 695 C C C GLU A 1 84 ? 8.013 11.514 95.168 0.54 10.04 110 GLU A C 1
ATOM 696 O O B GLU A 1 84 ? 8.104 11.982 94.015 0.46 7.92 110 GLU A O 1
ATOM 697 O O C GLU A 1 84 ? 8.160 12.045 94.113 0.54 7.77 110 GLU A O 1
ATOM 708 N N . HIS A 1 85 ? 9.009 11.028 95.893 1.00 7.45 111 HIS A N 1
ATOM 709 C CA . HIS A 1 85 ? 10.378 11.095 95.402 1.00 5.79 111 HIS A CA 1
ATOM 710 C C . HIS A 1 85 ? 10.533 10.280 94.096 1.00 5.93 111 HIS A C 1
ATOM 711 O O . HIS A 1 85 ? 11.074 10.781 93.109 1.00 6.75 111 HIS A O 1
ATOM 718 N N . TRP A 1 86 ? 10.056 9.051 94.116 1.00 5.79 112 TRP A N 1
ATOM 719 C CA . TRP A 1 86 ? 10.159 8.204 92.941 1.00 6.18 112 TRP A CA 1
ATOM 720 C C . TRP A 1 86 ? 9.257 8.695 91.806 1.00 7.79 112 TRP A C 1
ATOM 721 O O . TRP A 1 86 ? 9.593 8.500 90.649 1.00 6.83 112 TRP A O 1
ATOM 732 N N . TRP A 1 87 ? 8.119 9.274 92.159 1.00 8.12 113 TRP A N 1
ATOM 733 C CA . TRP A 1 87 ? 7.266 9.939 91.121 1.00 5.96 113 TRP A CA 1
ATOM 734 C C . TRP A 1 87 ? 8.026 11.019 90.377 1.00 10.20 113 TRP A C 1
ATOM 735 O O . TRP A 1 87 ? 7.945 11.124 89.147 1.00 7.83 113 TRP A O 1
ATOM 746 N N . LYS A 1 88 ? 8.745 11.857 91.107 1.00 6.08 114 LYS A N 1
ATOM 747 C CA . LYS A 1 88 ? 9.544 12.916 90.495 1.00 6.61 114 LYS A CA 1
ATOM 748 C C . LYS A 1 88 ? 10.558 12.283 89.517 1.00 7.51 114 LYS A C 1
ATOM 749 O O . LYS A 1 88 ? 10.728 12.748 88.411 1.00 7.20 114 LYS A O 1
ATOM 755 N N . LEU A 1 89 ? 11.265 11.230 89.956 1.00 7.32 115 LEU A N 1
ATOM 756 C CA . LEU A 1 89 ? 12.229 10.539 89.058 1.00 8.48 115 LEU A CA 1
ATOM 757 C C . LEU A 1 89 ? 11.489 9.951 87.834 1.00 7.02 115 LEU A C 1
ATOM 758 O O . LEU A 1 89 ? 11.994 10.003 86.742 1.00 8.24 115 LEU A O 1
AT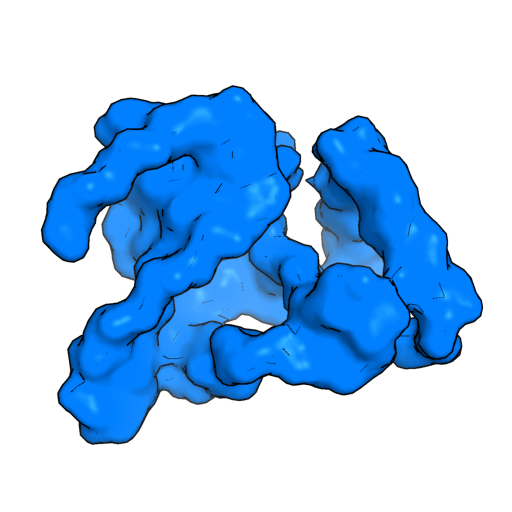OM 763 N N . ALA A 1 90 ? 10.285 9.427 88.018 1.00 7.22 116 ALA A N 1
ATOM 764 C CA . ALA A 1 90 ? 9.516 8.893 86.886 1.00 5.43 116 ALA A CA 1
ATOM 765 C C . ALA A 1 90 ? 9.143 9.977 85.863 1.00 5.59 116 ALA A C 1
ATOM 766 O O . ALA A 1 90 ? 9.235 9.758 84.673 1.00 6.13 116 ALA A O 1
ATOM 768 N N . VAL A 1 91 ? 8.683 11.131 86.370 1.00 6.21 117 VAL A N 1
ATOM 769 C CA . VAL A 1 91 ? 8.254 12.200 85.504 1.00 6.48 117 VAL A CA 1
ATOM 770 C C . VAL A 1 91 ? 9.466 12.776 84.766 1.00 9.49 117 VAL A C 1
ATOM 771 O O . VAL A 1 91 ? 9.339 13.200 83.604 1.00 9.32 117 VAL A O 1
ATOM 775 N N A GLU A 1 92 ? 10.629 12.753 85.401 0.48 9.16 118 GLU A N 1
ATOM 776 N N B GLU A 1 92 ? 10.638 12.786 85.383 0.52 9.17 118 GLU A N 1
ATOM 777 C CA A GLU A 1 92 ? 11.865 13.201 84.757 0.48 9.33 118 GLU A CA 1
ATOM 778 C CA B GLU A 1 92 ? 11.836 13.255 84.667 0.52 9.24 118 GLU A CA 1
ATOM 779 C C A GLU A 1 92 ? 12.221 12.275 83.597 0.48 10.72 118 GLU A C 1
ATOM 780 C C B GLU A 1 92 ? 12.168 12.268 83.539 0.52 10.72 118 GLU A C 1
ATOM 781 O O A GLU A 1 92 ? 12.608 12.740 82.525 0.48 12.46 118 GLU A O 1
ATOM 782 O O B GLU A 1 92 ? 12.474 12.685 82.419 0.52 12.07 118 GLU A O 1
ATOM 793 N N . ALA A 1 93 ? 12.063 10.979 83.834 1.00 7.98 119 ALA A N 1
ATOM 794 C CA . ALA A 1 93 ? 12.343 9.931 82.818 1.00 7.55 119 ALA A CA 1
ATOM 795 C C . ALA A 1 93 ? 11.354 9.895 81.669 1.00 9.03 119 ALA A C 1
ATOM 796 O O . ALA A 1 93 ? 11.741 9.581 80.510 1.00 10.11 119 ALA A O 1
ATOM 798 N N . TYR A 1 94 ? 10.077 10.132 81.967 1.00 6.86 120 TYR A N 1
ATOM 799 C CA . TYR A 1 94 ? 9.021 9.952 81.009 1.00 7.04 120 TYR A CA 1
ATOM 800 C C . TYR A 1 94 ? 7.919 11.006 81.362 1.00 7.97 120 TYR A C 1
ATOM 801 O O . TYR A 1 94 ? 6.944 10.700 82.063 1.00 7.63 120 TYR A O 1
ATOM 810 N N . PRO A 1 95 ? 8.107 12.231 80.868 1.00 7.82 121 PRO A N 1
ATOM 811 C CA . PRO A 1 95 ? 7.149 13.288 81.252 1.00 7.72 121 PRO A CA 1
ATOM 812 C C . PRO A 1 95 ? 5.677 12.983 81.088 1.00 7.63 121 PRO A C 1
ATOM 813 O O . PRO A 1 95 ? 4.883 13.473 81.916 1.00 8.00 121 PRO A O 1
ATOM 817 N N . PRO A 1 96 ? 5.240 12.231 80.048 1.00 7.00 122 PRO A N 1
ATOM 818 C CA . PRO A 1 96 ? 3.824 11.982 79.977 1.00 7.11 122 PRO A CA 1
ATOM 819 C C . PRO A 1 96 ? 3.202 11.216 81.162 1.00 8.02 122 PRO A C 1
ATOM 820 O O . PRO A 1 96 ? 1.998 11.246 81.308 1.00 9.70 122 PRO A O 1
ATOM 824 N N . TYR A 1 97 ? 4.015 10.620 82.027 1.00 8.48 123 TYR A N 1
ATOM 825 C CA . TYR A 1 97 ? 3.477 10.076 83.272 1.00 6.48 123 TYR A CA 1
ATOM 826 C C . TYR A 1 97 ? 2.648 11.129 84.024 1.00 9.26 123 TYR A C 1
ATOM 827 O O . TYR A 1 97 ? 1.606 10.824 84.557 1.00 7.16 123 TYR A O 1
ATOM 836 N N . ALA A 1 98 ? 3.112 12.368 84.023 1.00 7.90 124 ALA A N 1
ATOM 837 C CA . ALA A 1 98 ? 2.323 13.405 84.701 1.00 7.79 124 ALA A CA 1
ATOM 838 C C . ALA A 1 98 ? 0.973 13.698 83.991 1.00 10.71 124 ALA A C 1
ATOM 839 O O . ALA A 1 98 ? -0.044 13.973 84.653 1.00 12.20 124 ALA A O 1
ATOM 841 N N . GLU A 1 99 ? 0.987 13.627 82.682 1.00 11.01 125 GLU A N 1
ATOM 842 C CA . GLU A 1 99 ? -0.245 13.671 81.965 1.00 12.75 125 GLU A CA 1
ATOM 843 C C . GLU A 1 99 ? -1.196 12.524 82.316 1.00 11.70 125 GLU A C 1
ATOM 844 O O . GLU A 1 99 ? -2.334 12.748 82.456 1.00 14.25 125 GLU A O 1
ATOM 850 N N . TYR A 1 100 ? -0.682 11.315 82.416 1.00 12.46 126 TYR A N 1
ATOM 851 C CA . TYR A 1 100 ? -1.506 10.208 82.892 1.00 10.47 126 TYR A CA 1
ATOM 852 C C . TYR A 1 100 ? -2.145 10.521 84.249 1.00 11.40 126 TYR A C 1
ATOM 853 O O . TYR A 1 100 ? -3.344 10.236 84.475 1.00 14.55 126 TYR A O 1
ATOM 862 N N . GLN A 1 101 ? -1.358 11.140 85.143 1.00 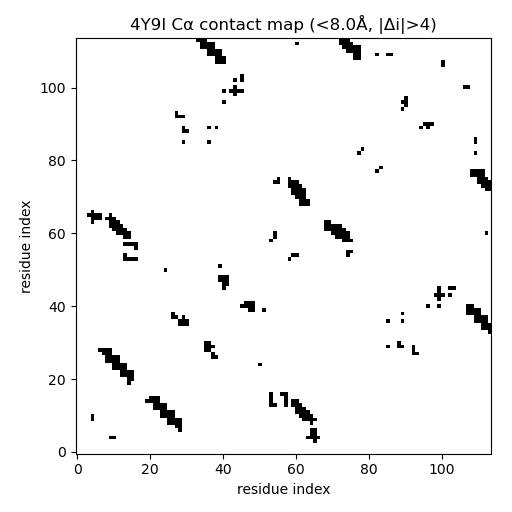8.74 127 GLN A N 1
ATOM 863 C CA . GLN A 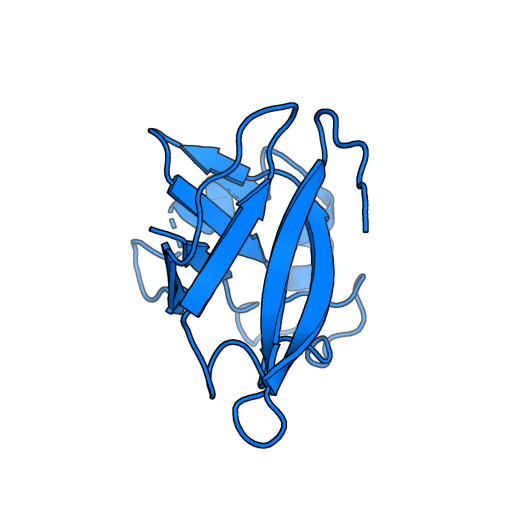1 101 ? -1.860 11.420 86.448 1.00 10.57 127 GLN A CA 1
ATOM 864 C C . GLN A 1 101 ? -2.983 12.444 86.428 1.00 15.14 127 GLN A C 1
ATOM 865 O O . GLN A 1 101 ? -3.861 12.381 87.284 1.00 14.17 127 GLN A O 1
ATOM 871 N N . THR A 1 102 ? -2.946 13.410 85.510 1.00 16.23 128 THR A N 1
ATOM 872 C CA . THR A 1 102 ? -4.045 14.432 85.506 1.00 15.65 128 THR A CA 1
ATOM 873 C C . THR A 1 102 ? -5.404 13.817 85.181 1.00 16.66 128 THR A C 1
ATOM 874 O O . THR A 1 102 ? -6.423 14.452 85.404 1.00 26.24 128 THR A O 1
ATOM 878 N N . LYS A 1 103 ? -5.437 12.607 84.653 1.00 21.59 129 LYS A N 1
ATOM 879 C CA . LYS A 1 103 ? -6.660 11.921 84.302 1.00 25.55 129 LYS A CA 1
ATOM 880 C C . LYS A 1 103 ? -7.314 11.158 85.458 1.00 31.37 129 LYS A C 1
ATOM 881 O O . LYS A 1 103 ? -8.372 10.579 85.274 1.00 33.08 129 LYS A O 1
ATOM 887 N N . THR A 1 104 ? -6.721 11.182 86.651 1.00 22.67 130 THR A N 1
ATOM 888 C CA . THR A 1 104 ? -7.414 10.668 87.815 1.00 26.19 130 THR A CA 1
ATOM 889 C C . THR A 1 104 ? -6.952 11.331 89.123 1.00 21.25 130 THR A C 1
ATOM 890 O O . THR A 1 104 ? -5.805 11.739 89.254 1.00 21.21 130 THR A O 1
ATOM 894 N N . ASP A 1 105 ? -7.866 11.392 90.110 1.00 16.20 131 ASP A N 1
ATOM 895 C CA . ASP A 1 105 ? -7.461 11.908 91.402 1.00 19.20 131 ASP A CA 1
ATOM 896 C C . ASP A 1 105 ? -6.724 10.876 92.183 1.00 17.39 131 ASP A C 1
ATOM 897 O O . ASP A 1 105 ? -5.944 11.271 93.046 1.00 19.76 131 ASP A O 1
ATOM 902 N N . ARG A 1 106 ? -6.888 9.574 91.840 1.00 12.86 132 ARG A N 1
ATOM 903 C CA . ARG A 1 106 ? -6.149 8.564 92.599 1.00 10.22 132 ARG A CA 1
ATOM 904 C C . ARG A 1 106 ? -4.683 8.500 92.156 1.00 8.52 132 ARG A C 1
ATOM 905 O O . ARG A 1 106 ? -4.402 8.376 90.950 1.00 10.53 132 ARG A O 1
ATOM 913 N N . LEU A 1 107 ? -3.770 8.570 93.110 1.00 9.17 133 LEU A N 1
ATOM 914 C CA . LEU A 1 107 ? -2.324 8.506 92.769 1.00 6.35 133 LEU A CA 1
ATOM 915 C C . LEU A 1 107 ? -2.076 7.230 92.014 1.00 8.15 133 LEU A C 1
ATOM 916 O O . LEU A 1 107 ? -2.505 6.084 92.409 1.00 9.39 133 LEU A O 1
ATOM 921 N N . ILE A 1 108 ? -1.290 7.372 90.939 1.00 8.10 134 ILE A N 1
ATOM 922 C CA . ILE A 1 108 ? -0.833 6.170 90.213 1.00 7.69 134 ILE A CA 1
ATOM 923 C C . ILE A 1 108 ? 0.108 5.380 91.147 1.00 5.46 134 ILE A C 1
ATOM 924 O O . ILE A 1 108 ? 1.079 5.927 91.647 1.00 8.13 134 ILE A O 1
ATOM 929 N N . PRO A 1 109 ? -0.157 4.082 91.326 1.00 8.02 135 PRO A N 1
ATOM 930 C CA . PRO A 1 109 ? 0.761 3.350 92.229 1.00 8.04 135 PRO A CA 1
ATOM 931 C C . PRO A 1 109 ? 2.160 3.314 91.648 1.00 9.29 135 PRO A C 1
ATOM 932 O O . PRO A 1 109 ? 2.313 3.165 90.417 1.00 9.10 135 PRO A O 1
ATOM 936 N N . VAL A 1 110 ? 3.163 3.354 92.530 1.00 7.69 136 VAL A N 1
ATOM 937 C CA . VAL A 1 110 ? 4.580 3.187 92.153 1.00 6.82 136 VAL A CA 1
ATOM 938 C C . VAL A 1 110 ? 5.110 2.197 93.104 1.00 7.17 136 VAL A C 1
ATOM 939 O O . VAL A 1 110 ? 5.035 2.406 94.345 1.00 6.73 136 VAL A O 1
ATOM 943 N N . PHE A 1 111 ? 5.755 1.161 92.549 1.00 5.49 137 PHE A N 1
ATOM 944 C CA . PHE A 1 111 ? 6.474 0.181 93.341 1.00 4.97 137 PHE A CA 1
ATOM 945 C C . PHE A 1 111 ? 7.979 0.438 93.267 1.00 7.65 137 PHE A C 1
ATOM 946 O O . PHE A 1 111 ? 8.536 0.646 92.176 1.00 8.86 137 PHE A O 1
ATOM 954 N N . ILE A 1 112 ? 8.681 0.351 94.373 1.00 5.97 138 ILE A N 1
ATOM 955 C CA . ILE A 1 112 ? 10.157 0.253 94.415 1.00 4.54 138 ILE A CA 1
ATOM 956 C C . ILE A 1 112 ? 10.531 -1.250 94.314 1.00 7.45 138 ILE A C 1
ATOM 957 O O . ILE A 1 112 ? 9.832 -2.086 94.891 1.00 8.13 138 ILE A O 1
ATOM 962 N N . VAL A 1 113 ? 11.569 -1.517 93.555 1.00 6.71 139 VAL A N 1
ATOM 963 C CA . VAL A 1 113 ? 12.078 -2.866 93.459 1.00 5.37 139 VAL A CA 1
ATOM 964 C C . VAL A 1 113 ? 13.499 -2.874 94.000 1.00 6.60 139 VAL A C 1
ATOM 965 O O . VAL A 1 113 ? 14.317 -2.235 93.495 1.00 8.96 139 VAL A O 1
ATOM 969 N N . GLU A 1 114 ? 13.688 -3.650 95.047 1.00 9.26 140 GLU A N 1
ATOM 970 C CA . GLU A 1 114 ? 14.809 -3.569 95.903 1.00 11.32 140 GLU A CA 1
ATOM 971 C C . GLU A 1 114 ? 15.184 -4.994 96.383 1.00 13.90 140 GLU A C 1
ATOM 972 O O . GLU A 1 114 ? 16.299 -5.067 96.819 1.00 17.29 140 GLU A O 1
#

B-factor: mean 14.23, std 9.49, range [3.09, 63.07]

Secondary structure (DSSP, 8-state):
------TTEEEEEEE-TTT--EEEEEEE--EETTEEEEE---TT-SSPPTHHHHHHH--EEEEEETTEEEEEEEEEE--HHHHHHHHHHHHHH-THHHHHHHT-SSPPPEEEE-

Sequence (114 aa):
GVHVLDRPIVLFTTTGAKSGKKRYVPLMRVEENGKYAMVASKGGDPKHPSWYFNNVVKANPTVSVQDGDDKVLLPDRTARELEGEEEREEHWWKLAVEEAYPPYAEYQTKTDRLIPVFIVE

Nearest PDB structures (foldseek):
  4y9i-assembly1_A  TM=1.009E+00  e=6.652E-25  Mycolicibacterium smegmatis MC2 155
  6xri-assembly4_H  TM=9.998E-01  e=1.452E-22  Mycolicibacterium smegmatis MC2 155
  3r5z-assembly2_B  TM=9.546E-01  e=2.521E-14  Nocardia farcinica
  7kl8-assembly1_B  TM=9.516E-01  e=1.681E-13  Mycobacterium tuberculosis
  3r5w-assembly1_A  TM=9.254E-01  e=1.015E-11  Mycobacterium tuberculosis